Protein AF-A0A2M8KRR3-F1 (afdb_monomer)

Mean predicted aligned error: 9.46 Å

Foldseek 3Di:
DPAPQQQFWKWWAQPVVRDIAIGHPPDDHDPRIDIDGFDADPDDPDGGDGDPDGRVCCVVPVVQWDWDQDPVGIDIDGHDPPPPDDDDDPDDPPADQVQQLVVCVVVVNNVVAPGGGHLVVLLVVCVNPDDQAHQEEDDDPPCRVPSNVVSNVVSCVVVVGNYHD

Radius of gyration: 25.73 Å; Cα contacts (8 Å, |Δi|>4): 222; chains: 1; bounding box: 59×28×59 Å

Solvent-accessible surface area (backbone atoms only — not comparable to full-atom values): 10248 Å² total; per-residue (Å²): 112,84,56,64,64,81,25,52,43,25,38,34,40,19,89,88,78,71,47,75,50,70,45,58,68,91,56,85,83,55,90,79,45,46,81,37,67,56,55,70,48,94,78,70,85,36,63,52,45,63,51,94,59,42,62,67,49,48,72,76,49,48,88,45,47,44,81,45,82,48,101,90,46,64,46,81,45,74,64,76,84,72,78,87,68,76,78,86,65,97,74,77,81,89,68,56,65,67,47,10,49,53,58,28,47,79,69,75,43,46,87,80,46,95,78,40,61,30,42,68,56,50,37,53,53,46,63,74,78,46,66,47,81,65,59,48,77,52,87,69,96,79,45,83,79,38,36,61,56,54,21,49,55,51,45,24,70,74,69,73,24,52,62,42,104

InterPro domains:
  IPR002941 DNA methylase N-4/N-6 [PF01555] (47-157)
  IPR029063 S-adenosyl-L-methionine-dependent methyltransferase superfamily [G3DSA:3.40.50.150] (27-165)
  IPR029063 S-adenosyl-L-methionine-dependent methyltransferase superfamily [SSF53335] (81-157)

Organism: NCBI:txid1974853

Secondary s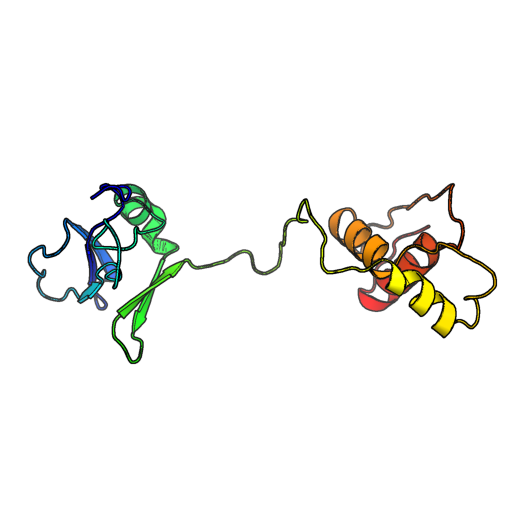tructure (DSSP, 8-state):
--S-GGG--EEEEETTTTEEEEESTTPPPPTT-EEEPPPBPSSSS-SBPPPSS-HHHHHHHGGGEEEEEETTEEEEEE----SS-PPPPS---S--THHHHHHHHTTT-TTT-SSPPPHHHHHHHHHHHS-TTS--B---TT-TTTHHHHHHHHHHHHH----B-

Nearest PDB structures (foldseek):
  6k0w-assembly2_C  TM=9.641E-01  e=4.368E-05  Helicobacter pylori 26695
  6k0w-assembly1_B  TM=6.782E-01  e=4.655E-05  Helicobacter pylori 26695
  6k0w-assembly1_D  TM=6.012E-01  e=5.637E-05  Helicobacter pylori 26695
  6k0w-assembly2_A  TM=4.652E-01  e=2.998E-06  Helicobacter pylori 26695
  8pv3-assembly1_Cg  TM=4.149E-01  e=7.507E+00  Thermochaetoides thermophila DSM 1495

Structure (mmCIF, N/CA/C/O backbone):
data_AF-A0A2M8KRR3-F1
#
_entry.id   AF-A0A2M8KRR3-F1
#
loop_
_atom_site.group_PDB
_atom_site.id
_atom_site.type_symbol
_atom_site.label_atom_id
_atom_site.label_alt_id
_atom_site.label_comp_id
_atom_site.label_asym_id
_atom_site.label_entity_id
_atom_site.label_seq_id
_atom_site.pdbx_PDB_ins_code
_atom_site.Cartn_x
_atom_site.Cartn_y
_atom_site.Cartn_z
_atom_site.occupancy
_atom_site.B_iso_or_equiv
_atom_site.auth_seq_id
_atom_site.auth_comp_id
_atom_site.auth_asym_id
_atom_site.auth_atom_id
_atom_site.pdbx_PDB_model_num
ATOM 1 N N . GLU A 1 1 ? -3.540 11.467 34.022 1.00 50.84 1 GLU A N 1
ATOM 2 C CA . GLU A 1 1 ? -3.487 10.750 32.732 1.00 50.84 1 GLU A CA 1
ATOM 3 C C . GLU A 1 1 ? -3.136 11.743 31.631 1.00 50.84 1 GLU A C 1
ATOM 5 O O . GLU A 1 1 ? -3.853 12.727 31.467 1.00 50.84 1 GLU A O 1
ATOM 10 N N . LYS A 1 2 ? -1.967 11.558 31.005 1.00 57.09 2 LYS A N 1
ATOM 11 C CA . LYS A 1 2 ? -1.399 12.403 29.937 1.00 57.09 2 LYS A CA 1
ATOM 12 C C . LYS A 1 2 ? -1.813 11.914 28.539 1.00 57.09 2 LYS A C 1
ATOM 14 O O . LYS A 1 2 ? -1.679 12.660 27.574 1.00 57.09 2 LYS A O 1
ATOM 19 N N . THR A 1 3 ? -2.319 10.681 28.423 1.00 59.72 3 THR A N 1
ATOM 20 C CA . THR A 1 3 ? -3.029 10.195 27.230 1.00 59.72 3 THR A CA 1
ATOM 21 C C . THR A 1 3 ? -4.228 11.104 26.952 1.00 59.72 3 THR A C 1
ATOM 23 O O . THR A 1 3 ? -4.875 11.560 27.892 1.00 59.72 3 THR A O 1
ATOM 26 N N . ARG A 1 4 ? -4.520 11.381 25.672 1.00 72.44 4 ARG A N 1
ATOM 27 C CA . ARG A 1 4 ? -5.652 12.211 25.217 1.00 72.44 4 ARG A CA 1
ATOM 28 C C . ARG A 1 4 ? -6.953 11.766 25.906 1.00 72.44 4 ARG A C 1
ATOM 30 O O . ARG A 1 4 ? -7.578 10.817 25.446 1.00 72.44 4 ARG A O 1
ATOM 37 N N . LYS A 1 5 ? -7.351 12.438 26.997 1.00 70.81 5 LYS A N 1
ATOM 38 C CA . LYS A 1 5 ? -8.457 12.010 27.883 1.00 70.81 5 LYS A CA 1
ATOM 39 C C . LYS A 1 5 ? -9.760 11.753 27.122 1.00 70.81 5 LYS A C 1
ATOM 41 O O . LYS A 1 5 ? -10.464 10.799 27.412 1.00 70.81 5 LYS A O 1
ATOM 46 N N . ASN A 1 6 ? -10.016 12.541 26.080 1.00 83.38 6 ASN A N 1
ATOM 47 C CA . ASN A 1 6 ? -11.222 12.438 25.254 1.00 83.38 6 ASN A CA 1
ATOM 48 C C . ASN A 1 6 ? -11.269 11.170 24.374 1.00 83.38 6 ASN A C 1
ATOM 50 O O . ASN A 1 6 ? -12.275 10.922 23.717 1.00 83.38 6 ASN A O 1
ATOM 54 N N . LEU A 1 7 ? -10.185 10.387 24.334 1.00 90.69 7 LEU A N 1
ATOM 55 C CA . LEU A 1 7 ? -10.060 9.140 23.575 1.00 90.69 7 LEU A CA 1
ATOM 56 C C . LEU A 1 7 ? -9.952 7.901 24.475 1.00 90.69 7 LEU A C 1
ATOM 58 O O . LEU A 1 7 ? -9.668 6.813 23.983 1.00 90.69 7 LEU A O 1
ATOM 62 N N . VAL A 1 8 ? -10.154 8.050 25.785 1.00 91.69 8 VAL A N 1
ATOM 63 C CA . VAL A 1 8 ? -10.155 6.945 26.749 1.00 91.69 8 VAL A CA 1
ATOM 64 C C . VAL A 1 8 ? -11.566 6.826 27.321 1.00 91.69 8 VAL A C 1
ATOM 66 O O . VAL A 1 8 ? -11.974 7.627 28.157 1.00 91.69 8 VAL A O 1
ATOM 69 N N . PHE A 1 9 ? -12.333 5.865 26.813 1.00 93.38 9 PHE A N 1
ATOM 70 C CA . PHE A 1 9 ? -13.750 5.659 27.133 1.00 93.38 9 PHE A CA 1
ATOM 71 C C . PHE A 1 9 ? -14.147 4.207 26.831 1.00 93.38 9 PHE A C 1
ATOM 73 O O . PHE A 1 9 ? -13.448 3.536 26.078 1.00 93.38 9 PHE A O 1
ATOM 80 N N . ASP A 1 10 ? -15.242 3.705 27.387 1.00 94.25 10 ASP A N 1
ATOM 81 C CA . ASP A 1 10 ? -15.793 2.395 27.032 1.00 94.25 10 ASP A CA 1
ATOM 82 C C . ASP A 1 10 ? -16.701 2.499 25.802 1.00 94.25 10 ASP A C 1
ATOM 84 O O . ASP A 1 10 ? -17.437 3.476 25.627 1.00 94.25 10 ASP A O 1
ATOM 88 N N . ILE A 1 11 ? -16.662 1.472 24.951 1.00 95.00 11 ILE A N 1
ATOM 89 C CA . ILE A 1 11 ? -17.602 1.298 23.841 1.00 95.00 11 ILE A CA 1
ATOM 90 C C . ILE A 1 11 ? -18.595 0.205 24.225 1.00 95.00 11 ILE A C 1
ATOM 92 O O . ILE A 1 11 ? -18.204 -0.887 24.637 1.00 95.00 11 ILE A O 1
ATOM 96 N N . PHE A 1 12 ? -19.882 0.487 24.063 1.00 94.75 12 PHE A N 1
ATOM 97 C CA . PHE A 1 12 ? -20.967 -0.451 24.306 1.00 94.75 12 PHE A CA 1
ATOM 98 C C . PHE A 1 12 ? -21.602 -0.845 22.980 1.00 94.75 12 PHE A C 1
ATOM 100 O O . PHE A 1 12 ? -22.066 0.021 22.239 1.00 94.75 12 PHE A O 1
ATOM 107 N N . TYR A 1 13 ? -21.662 -2.143 22.700 1.00 94.75 13 TYR A N 1
ATOM 108 C CA . TYR A 1 13 ? -22.259 -2.683 21.480 1.00 94.75 13 TYR A CA 1
ATOM 109 C C . TYR A 1 13 ? -23.367 -3.677 21.812 1.00 94.75 13 TYR A C 1
ATOM 111 O O . TYR A 1 13 ? -23.169 -4.558 22.643 1.00 94.75 13 TYR A O 1
ATOM 119 N N . ASN A 1 14 ? -24.526 -3.558 21.170 1.00 93.75 14 ASN A N 1
ATOM 120 C CA . ASN A 1 14 ? -25.598 -4.543 21.274 1.00 93.75 14 ASN A CA 1
ATOM 121 C C . ASN A 1 14 ? -25.620 -5.426 20.012 1.00 93.75 14 ASN A C 1
ATOM 123 O O . ASN A 1 14 ? -26.051 -4.949 18.961 1.00 93.75 14 ASN A O 1
ATOM 127 N N . PRO A 1 15 ? -25.230 -6.713 20.090 1.00 90.81 15 PRO A N 1
ATOM 128 C CA . PRO A 1 15 ? -25.186 -7.594 18.920 1.00 90.81 15 PRO A CA 1
ATOM 129 C C . PRO A 1 15 ? -26.545 -7.878 18.278 1.00 90.81 15 PRO A C 1
ATOM 131 O O . PRO A 1 15 ? -26.591 -8.284 17.123 1.00 90.81 15 PRO A O 1
ATOM 134 N N . LYS A 1 16 ? -27.653 -7.694 19.011 1.00 91.38 16 LYS A N 1
ATOM 135 C CA . LYS A 1 16 ? -29.008 -7.946 18.498 1.00 91.38 16 LYS A CA 1
ATOM 136 C C . LYS A 1 16 ? -29.562 -6.751 17.729 1.00 91.38 16 LYS A C 1
ATOM 138 O O . LYS A 1 16 ? -30.221 -6.937 16.715 1.00 91.38 16 LYS A O 1
ATOM 143 N N . THR A 1 17 ? -29.330 -5.537 18.226 1.00 91.94 17 THR A N 1
ATOM 144 C CA . THR A 1 17 ? -29.872 -4.302 17.627 1.00 91.94 17 THR A CA 1
ATOM 145 C C . THR A 1 17 ? -28.860 -3.552 16.764 1.00 91.94 17 THR A C 1
ATOM 147 O O . THR A 1 17 ? -29.234 -2.602 16.082 1.00 91.94 17 THR A O 1
ATOM 150 N N . MET A 1 18 ? -27.584 -3.951 16.802 1.00 88.56 18 MET A N 1
ATOM 151 C CA . MET A 1 18 ? -26.445 -3.244 16.200 1.00 88.56 18 MET A CA 1
ATOM 152 C C . MET A 1 18 ? -26.268 -1.803 16.720 1.00 88.56 18 MET A C 1
ATOM 154 O O . MET A 1 18 ? -25.653 -0.953 16.072 1.00 88.56 18 MET A O 1
ATOM 158 N N . GLU A 1 19 ? -26.820 -1.497 17.897 1.00 92.00 19 GLU A N 1
ATOM 159 C CA . GLU A 1 19 ? -26.681 -0.187 18.528 1.00 92.00 19 GLU A CA 1
ATOM 160 C C . GLU A 1 19 ? -25.293 -0.034 19.165 1.00 92.00 19 GLU A C 1
ATOM 162 O O . GLU A 1 19 ? -24.789 -0.950 19.817 1.00 92.00 19 GLU A O 1
ATOM 167 N N . VAL A 1 20 ? -24.693 1.148 18.995 1.00 93.56 20 VAL A N 1
ATOM 168 C CA . VAL A 1 20 ? -23.380 1.505 19.545 1.00 93.56 20 VAL A CA 1
ATOM 169 C C . VAL A 1 20 ? -23.533 2.733 20.434 1.00 93.56 20 VAL A C 1
ATOM 171 O O . VAL A 1 20 ? -24.108 3.736 20.010 1.00 93.56 20 VAL A O 1
ATOM 174 N N . LYS A 1 21 ? -22.991 2.663 21.650 1.00 93.62 21 LYS A N 1
ATOM 175 C CA . LYS A 1 21 ? -22.893 3.781 22.597 1.00 93.62 21 LYS A CA 1
ATOM 176 C C . LYS A 1 21 ? -21.460 3.913 23.101 1.00 93.62 21 LYS A C 1
ATOM 178 O O . LYS A 1 21 ? -20.683 2.964 23.040 1.00 93.62 21 LYS A O 1
ATOM 183 N N . THR A 1 22 ? -21.118 5.082 23.620 1.00 93.81 22 THR A N 1
ATOM 184 C CA . THR A 1 22 ? -19.833 5.343 24.274 1.00 93.81 22 THR A CA 1
ATOM 185 C C . THR A 1 22 ? -20.075 6.008 25.620 1.00 93.81 22 THR A C 1
ATOM 187 O O . THR A 1 22 ? -21.054 6.736 25.780 1.00 93.81 22 THR A O 1
ATOM 190 N N . GLY A 1 23 ? -19.194 5.774 26.585 1.00 91.81 23 GLY A N 1
ATOM 191 C CA . GLY A 1 23 ? -19.270 6.417 27.895 1.00 91.81 23 GLY A CA 1
ATOM 192 C C . GLY A 1 23 ? -17.937 6.358 28.632 1.00 91.81 23 GLY A C 1
ATOM 193 O O . GLY A 1 23 ? -17.031 5.664 28.178 1.00 91.81 23 GLY A O 1
ATOM 194 N N . PRO A 1 24 ? -17.771 7.081 29.751 1.00 90.94 24 PRO A N 1
ATOM 195 C CA . PRO A 1 24 ? -16.568 6.996 30.577 1.00 90.94 24 PRO A CA 1
ATOM 196 C C . PRO A 1 24 ? -16.158 5.547 30.879 1.00 90.94 24 PRO A C 1
ATOM 198 O O . PRO A 1 24 ? -17.006 4.657 30.946 1.00 90.94 24 PRO A O 1
ATOM 201 N N . VAL A 1 25 ? -14.861 5.303 31.066 1.00 88.62 25 VAL A N 1
ATOM 202 C CA . VAL A 1 25 ? -14.386 3.969 31.465 1.00 88.62 25 VAL A CA 1
ATOM 203 C C . VAL A 1 25 ? -15.040 3.563 32.787 1.00 88.62 25 VAL A C 1
ATOM 205 O O . VAL A 1 25 ? -15.158 4.391 33.688 1.00 88.62 25 VAL A O 1
ATOM 208 N N . ASP A 1 26 ? -15.453 2.300 32.880 1.00 85.12 26 ASP A N 1
ATOM 209 C CA . ASP A 1 26 ? -16.174 1.713 34.013 1.00 85.12 26 ASP A CA 1
ATOM 210 C C . ASP A 1 26 ? -17.601 2.269 34.216 1.00 85.12 26 ASP A C 1
ATOM 212 O O . ASP A 1 26 ? -18.155 2.187 35.311 1.00 85.12 26 ASP A O 1
ATOM 216 N N . SER A 1 27 ? -18.230 2.788 33.151 1.00 84.50 27 SER A N 1
ATOM 217 C CA . SER A 1 27 ? -19.659 3.151 33.170 1.00 84.50 27 SER A CA 1
ATOM 218 C C . SER A 1 27 ? -20.569 1.929 33.338 1.00 84.50 27 SER A C 1
ATOM 220 O O . SER A 1 27 ? -20.202 0.802 32.988 1.00 84.50 27 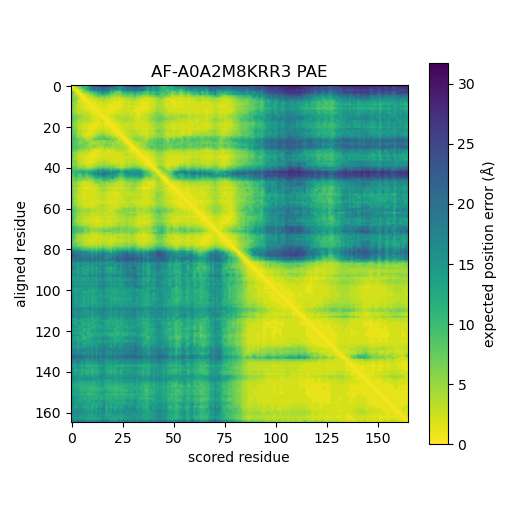SER A O 1
ATOM 222 N N . GLU A 1 28 ? -21.787 2.164 33.837 1.00 85.88 28 GLU A N 1
ATOM 223 C CA . GLU A 1 28 ? -22.798 1.119 34.019 1.00 85.88 28 GLU A CA 1
ATOM 224 C C . GLU A 1 28 ? -23.083 0.352 32.722 1.00 85.88 28 GLU A C 1
ATOM 226 O O . GLU A 1 28 ? -23.275 0.927 31.647 1.00 85.88 28 GLU A O 1
ATOM 231 N N . LEU A 1 29 ? -23.144 -0.976 32.833 1.00 86.25 29 LEU A N 1
ATOM 232 C CA . LEU A 1 29 ? -23.439 -1.836 31.697 1.00 86.25 29 LEU A CA 1
ATOM 233 C C . LEU A 1 29 ? -24.928 -1.755 31.347 1.00 86.25 29 LEU A C 1
ATOM 235 O O . LEU A 1 29 ? -25.791 -2.185 32.112 1.00 86.25 29 LEU A O 1
ATOM 239 N N . HIS A 1 30 ? -25.233 -1.265 30.150 1.00 83.88 30 HIS A N 1
ATOM 240 C CA . HIS A 1 30 ? -26.598 -1.274 29.636 1.00 83.88 30 HIS A CA 1
ATOM 241 C C . HIS A 1 30 ? -27.084 -2.708 29.369 1.00 83.88 30 HIS A C 1
ATOM 243 O O . HIS A 1 30 ? -26.363 -3.542 28.817 1.00 83.88 30 HIS A O 1
ATOM 249 N N . LYS A 1 31 ? -28.344 -2.999 29.707 1.00 88.00 31 LYS A N 1
ATOM 250 C CA . LYS A 1 31 ? -28.947 -4.323 29.497 1.00 88.00 31 LYS A CA 1
ATOM 251 C C . LYS A 1 31 ? -28.871 -4.736 28.020 1.00 88.00 31 LYS A C 1
ATOM 253 O O . LYS A 1 31 ? -29.378 -4.034 27.151 1.00 88.00 31 LYS A O 1
ATOM 258 N N . GLY A 1 32 ? -28.268 -5.894 27.748 1.00 89.19 32 GLY A N 1
ATOM 259 C CA . GLY A 1 32 ? -28.111 -6.435 26.390 1.00 89.19 32 GLY A CA 1
ATOM 260 C C . GLY A 1 32 ? -26.943 -5.850 25.589 1.00 89.19 32 GLY A C 1
ATOM 261 O O . GLY A 1 32 ? -26.750 -6.250 24.443 1.00 89.19 32 GLY A O 1
ATOM 262 N N . PHE A 1 33 ? -26.161 -4.941 26.176 1.00 94.06 33 PHE A N 1
ATOM 263 C CA . PHE A 1 33 ? -24.928 -4.439 25.582 1.00 94.06 33 PHE A CA 1
ATOM 264 C C . PHE A 1 33 ? -23.719 -5.211 26.101 1.00 94.06 33 PHE A C 1
ATOM 266 O O . PHE A 1 33 ? -23.697 -5.719 27.221 1.00 94.06 33 PHE A O 1
ATOM 273 N N . ILE A 1 34 ? -22.688 -5.243 25.272 1.00 93.06 34 ILE A N 1
ATOM 274 C CA . ILE A 1 34 ? -21.363 -5.760 25.567 1.00 93.06 34 ILE A CA 1
ATOM 275 C C . ILE A 1 34 ? -20.435 -4.568 25.740 1.00 93.06 34 ILE A C 1
ATOM 277 O O . ILE A 1 34 ? -20.464 -3.640 24.932 1.00 93.06 34 ILE A O 1
ATOM 281 N N . ARG A 1 35 ? -19.608 -4.597 26.786 1.00 94.00 35 ARG A N 1
ATOM 282 C CA . ARG A 1 35 ? -18.597 -3.572 27.053 1.00 94.00 35 ARG A CA 1
ATOM 283 C C . ARG A 1 35 ? -17.266 -3.952 26.415 1.00 94.00 35 ARG A C 1
ATOM 285 O O . ARG A 1 35 ? -16.733 -5.028 26.676 1.00 94.00 35 ARG A O 1
ATOM 292 N N . ILE A 1 36 ? -16.715 -3.028 25.640 1.00 94.00 36 ILE A N 1
ATOM 293 C CA . ILE A 1 36 ? -15.396 -3.110 25.020 1.00 94.00 36 ILE A CA 1
ATOM 294 C C . ILE A 1 36 ? -14.556 -1.969 25.592 1.00 94.00 36 ILE A C 1
ATOM 296 O O . ILE A 1 36 ? -14.721 -0.805 25.221 1.00 94.00 36 ILE A O 1
ATOM 300 N N . SER A 1 37 ? -13.670 -2.315 26.522 1.00 91.94 37 SER A N 1
ATOM 301 C CA . SER A 1 37 ? -12.824 -1.352 27.228 1.00 91.94 37 SER A CA 1
ATOM 302 C C . SER A 1 37 ? -11.475 -1.150 26.535 1.00 91.94 37 SER A C 1
ATOM 304 O O . SER A 1 37 ? -10.953 -2.078 25.904 1.00 91.94 37 SER A O 1
ATOM 306 N N . PRO A 1 38 ? -10.867 0.043 26.659 1.00 91.19 38 PRO 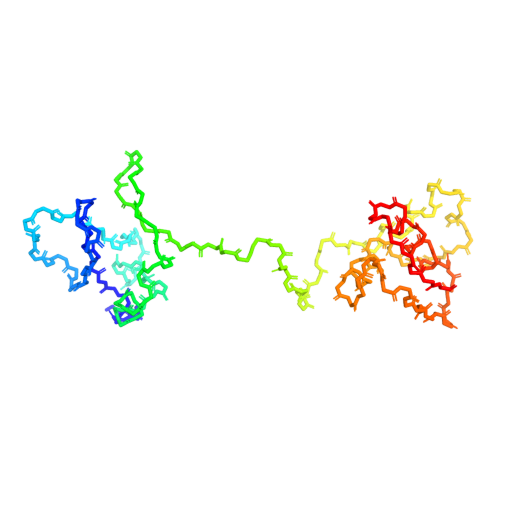A N 1
ATOM 307 C CA . PRO A 1 38 ? -9.535 0.288 26.133 1.00 91.19 38 PRO A CA 1
ATOM 308 C C . PRO A 1 38 ? -8.519 -0.612 26.843 1.00 91.19 38 PRO A C 1
ATOM 310 O O . PRO A 1 38 ? -8.632 -0.909 28.036 1.00 91.19 38 PRO A O 1
ATOM 313 N N . LYS A 1 39 ? -7.491 -1.050 26.112 1.00 89.25 39 LYS A N 1
ATOM 314 C CA . LYS A 1 39 ? -6.445 -1.904 26.687 1.00 89.25 39 LYS A CA 1
ATOM 315 C C . LYS A 1 39 ? -5.733 -1.173 27.830 1.00 89.25 39 LYS A C 1
ATOM 317 O O . LYS A 1 39 ? -5.390 0.004 27.702 1.00 89.25 39 LYS A O 1
ATOM 322 N N . LYS A 1 40 ? -5.484 -1.885 28.930 1.00 87.50 40 LYS A N 1
ATOM 323 C CA . LYS A 1 40 ? -4.679 -1.384 30.053 1.00 87.50 40 LYS A CA 1
ATOM 324 C C . LYS A 1 40 ? -3.199 -1.397 29.681 1.00 87.50 40 LYS A C 1
ATOM 326 O O . LYS A 1 40 ? -2.732 -2.330 29.029 1.00 87.50 40 LYS A O 1
ATOM 331 N N . ILE A 1 41 ? -2.474 -0.364 30.093 1.00 85.31 41 ILE A N 1
ATOM 332 C CA . ILE A 1 41 ? -1.019 -0.291 29.945 1.00 85.31 41 ILE A CA 1
ATOM 333 C C . ILE A 1 41 ? -0.390 -0.944 31.180 1.00 85.31 41 ILE A C 1
ATOM 335 O O . ILE A 1 41 ? -0.775 -0.636 32.306 1.00 85.31 41 ILE A O 1
ATOM 339 N N . SER A 1 42 ? 0.559 -1.858 30.972 1.00 77.75 42 SER A N 1
ATOM 340 C CA . SER A 1 42 ? 1.221 -2.605 32.050 1.00 77.75 42 SER A CA 1
ATOM 341 C C . SER A 1 42 ? 2.268 -1.784 32.810 1.00 77.75 42 SER A C 1
ATOM 343 O O . SER A 1 42 ? 2.465 -2.016 33.999 1.00 77.75 42 SER A O 1
ATOM 345 N N . SER A 1 43 ? 2.921 -0.809 32.167 1.00 66.44 43 SER A N 1
ATOM 346 C CA . SER A 1 43 ? 3.867 0.103 32.819 1.00 66.44 43 SER A CA 1
ATOM 347 C C . SER A 1 43 ? 3.886 1.488 32.157 1.00 66.44 43 SER A C 1
ATOM 349 O O . SER A 1 43 ? 3.962 1.621 30.936 1.00 66.44 43 SER A O 1
ATOM 351 N N . GLY A 1 44 ? 3.786 2.547 32.968 1.00 69.00 44 GLY A N 1
ATOM 352 C CA . GLY A 1 44 ? 3.838 3.939 32.511 1.00 69.00 44 GLY A CA 1
ATOM 353 C C . GLY A 1 44 ? 2.911 4.882 33.284 1.00 69.00 44 GLY A C 1
ATOM 354 O O . GLY A 1 44 ? 2.122 4.467 34.125 1.00 69.00 44 GLY A O 1
ATOM 355 N N . ALA A 1 45 ? 2.989 6.182 32.980 1.00 68.25 45 ALA A N 1
ATOM 356 C CA . ALA A 1 45 ? 2.192 7.228 33.638 1.00 68.25 45 ALA A CA 1
ATOM 357 C C . ALA A 1 45 ? 0.697 7.248 33.233 1.00 68.25 45 ALA A C 1
ATOM 359 O O . ALA A 1 45 ? -0.093 8.014 33.792 1.00 68.25 45 ALA A O 1
ATOM 360 N N . ASN A 1 46 ? 0.308 6.448 32.237 1.00 77.25 46 ASN A N 1
ATOM 361 C CA . ASN A 1 46 ? -1.051 6.369 31.703 1.00 77.25 46 ASN A CA 1
ATOM 362 C C . ASN A 1 46 ? -1.653 4.996 31.991 1.00 77.25 46 ASN A C 1
ATOM 364 O O . ASN A 1 46 ? -0.944 3.998 31.908 1.00 77.25 46 ASN A O 1
ATOM 368 N N . LYS A 1 47 ? -2.954 4.946 32.296 1.00 81.94 47 LYS A N 1
ATOM 369 C CA . LYS A 1 47 ? -3.625 3.698 32.683 1.00 81.94 47 LYS A CA 1
ATOM 370 C C . LYS A 1 47 ? -4.114 2.919 31.462 1.00 81.94 47 LYS A C 1
ATOM 372 O O . LYS A 1 47 ? -4.079 1.690 31.471 1.00 81.94 47 LYS A O 1
ATOM 377 N N . TYR A 1 48 ? -4.519 3.628 30.407 1.00 86.50 48 TYR A N 1
ATOM 378 C CA . TYR A 1 48 ? -5.128 3.038 29.216 1.00 86.50 48 TYR A CA 1
ATOM 379 C C . TYR A 1 48 ? -4.491 3.521 27.906 1.00 86.50 48 TYR A C 1
ATOM 381 O O . TYR A 1 48 ? -4.006 4.655 27.798 1.00 86.50 48 TYR A O 1
ATOM 389 N N . TYR A 1 49 ? -4.542 2.662 26.884 1.00 88.19 49 TYR A N 1
ATOM 390 C CA . TYR A 1 49 ? -4.349 3.066 25.491 1.00 88.19 49 TYR A CA 1
ATOM 391 C C . TYR A 1 49 ? -5.544 3.909 25.018 1.00 88.19 49 TYR A C 1
ATOM 393 O O . TYR A 1 49 ? -6.685 3.644 25.389 1.00 88.19 49 TYR A O 1
ATOM 401 N N . ALA A 1 50 ? -5.290 4.916 24.181 1.00 89.88 50 ALA A N 1
ATOM 402 C CA . ALA A 1 50 ? -6.348 5.717 23.565 1.00 89.88 50 ALA A CA 1
ATOM 403 C C . ALA A 1 50 ? -6.950 5.015 22.344 1.00 89.88 50 ALA A C 1
ATOM 405 O O . ALA A 1 50 ? -6.227 4.435 21.530 1.00 89.88 50 ALA A O 1
ATOM 406 N N . TRP A 1 51 ? -8.259 5.166 22.163 1.00 92.81 51 TRP A N 1
ATOM 407 C CA . TRP A 1 51 ? -8.917 4.879 20.897 1.00 92.81 51 TRP A CA 1
ATOM 408 C C . TRP A 1 51 ? -8.414 5.807 19.794 1.00 92.81 51 TRP A C 1
ATOM 410 O O . TRP A 1 51 ? -8.039 6.957 20.025 1.00 92.81 51 TRP A O 1
ATOM 420 N N . ARG A 1 52 ? -8.447 5.317 18.554 1.00 91.06 52 ARG A N 1
ATOM 421 C CA . ARG A 1 52 ? -8.138 6.140 17.379 1.00 91.06 52 ARG A CA 1
ATOM 422 C C . ARG A 1 52 ? -9.286 7.093 17.023 1.00 91.06 52 ARG A C 1
ATOM 424 O O . ARG A 1 52 ? -9.037 8.126 16.409 1.00 91.06 52 ARG A O 1
ATOM 431 N N . TRP A 1 53 ? -10.524 6.728 17.357 1.00 93.19 53 TRP A N 1
ATOM 432 C CA . TRP A 1 53 ? -11.741 7.480 17.037 1.00 93.19 53 TRP A CA 1
ATOM 433 C C . TRP A 1 53 ? -12.310 8.139 18.295 1.00 93.19 53 TRP A C 1
ATOM 435 O O . TRP A 1 53 ? -12.296 7.540 19.368 1.00 93.19 53 TRP A O 1
ATOM 445 N N . SER A 1 54 ? -12.800 9.373 18.161 1.00 93.12 54 SER A N 1
ATOM 446 C CA . SER A 1 54 ? -13.545 10.058 19.220 1.00 93.12 54 SER A CA 1
ATOM 447 C C . SER A 1 54 ? -14.961 9.495 19.351 1.00 93.12 54 SER A C 1
ATOM 449 O O . SER A 1 54 ? -15.464 8.834 18.441 1.00 93.12 54 SER A O 1
ATOM 451 N N . GLN A 1 55 ? -15.621 9.803 20.467 1.00 92.62 55 GLN A N 1
ATOM 452 C CA . GLN A 1 55 ? -17.020 9.432 20.708 1.00 92.62 55 GLN A CA 1
ATOM 453 C C . GLN A 1 55 ? -17.953 9.956 19.603 1.00 92.62 55 GLN A C 1
ATOM 455 O O . GLN A 1 55 ? -18.766 9.200 19.073 1.00 92.62 55 GLN A O 1
ATOM 460 N N . ASP A 1 56 ? -17.761 11.208 19.173 1.00 93.25 56 ASP A N 1
ATOM 461 C CA . ASP A 1 56 ? -18.533 11.808 18.077 1.00 93.25 56 ASP A CA 1
ATOM 462 C C . ASP A 1 56 ? -18.314 11.083 16.749 1.00 93.25 56 ASP A C 1
ATOM 464 O O . ASP A 1 56 ? -19.266 10.819 16.015 1.00 93.25 56 ASP A O 1
ATOM 468 N N . LYS A 1 57 ? -17.065 10.698 16.451 1.00 93.25 57 LYS A N 1
ATOM 469 C CA . LYS A 1 57 ? -16.756 9.966 15.223 1.00 93.25 57 LYS A CA 1
ATOM 470 C C . LYS A 1 57 ? -17.413 8.587 15.219 1.00 93.25 57 LYS A C 1
ATOM 472 O O . LYS A 1 57 ? -18.006 8.204 14.221 1.00 93.25 57 LYS A O 1
ATOM 477 N N . ILE A 1 58 ? -17.371 7.865 16.339 1.00 93.94 58 ILE A N 1
ATOM 478 C CA . ILE A 1 58 ? -18.058 6.570 16.475 1.00 93.94 58 ILE A CA 1
ATOM 479 C C . ILE A 1 58 ? -19.566 6.738 16.276 1.00 93.94 58 ILE A C 1
ATOM 481 O O . ILE A 1 58 ? -20.174 5.951 15.558 1.00 93.94 58 ILE A O 1
ATOM 485 N N . LYS A 1 59 ? -20.170 7.775 16.866 1.00 91.81 59 LYS A N 1
ATOM 486 C CA . LYS A 1 59 ? -21.602 8.058 16.716 1.00 91.81 59 LYS A CA 1
ATOM 487 C C . LYS A 1 59 ? -21.995 8.307 15.253 1.00 91.81 59 LYS A C 1
ATOM 489 O O . LYS A 1 59 ? -23.023 7.790 14.816 1.00 91.81 59 LYS A O 1
ATOM 494 N N . ASN A 1 60 ? -21.181 9.061 14.515 1.00 92.19 60 ASN A N 1
ATOM 495 C CA . ASN A 1 60 ? -21.476 9.474 13.139 1.00 92.19 60 ASN A CA 1
ATOM 496 C C . ASN A 1 60 ? -21.084 8.422 12.084 1.00 92.19 60 ASN A C 1
ATOM 498 O O . ASN A 1 60 ? -21.790 8.259 11.095 1.00 92.19 60 ASN A O 1
ATOM 502 N N . GLU A 1 61 ? -19.995 7.681 12.300 1.00 92.06 61 GLU A N 1
ATOM 503 C CA . GLU A 1 61 ? -19.382 6.773 11.315 1.00 92.06 61 GLU A CA 1
ATOM 504 C C . GLU A 1 61 ? -19.407 5.296 11.767 1.00 92.06 61 GLU A C 1
ATOM 506 O O . GLU A 1 61 ? -18.599 4.479 11.329 1.00 92.06 61 GLU A O 1
ATOM 511 N N . LYS A 1 62 ? -20.354 4.899 12.634 1.00 88.00 62 LYS A N 1
ATOM 512 C CA . LYS A 1 62 ? -20.460 3.514 13.156 1.00 88.00 62 LYS A CA 1
ATOM 513 C C . LYS A 1 62 ? -20.529 2.426 12.080 1.00 88.00 62 LYS A C 1
ATOM 515 O O . LYS A 1 62 ? -20.178 1.284 12.352 1.00 88.00 62 LYS A O 1
ATOM 520 N N . ILE A 1 63 ? -20.987 2.761 10.873 1.00 88.56 63 ILE A N 1
ATOM 521 C CA . ILE A 1 63 ? -21.102 1.817 9.754 1.00 88.56 63 ILE A CA 1
ATOM 522 C C . ILE A 1 63 ? -19.740 1.269 9.300 1.00 88.56 63 ILE A C 1
ATOM 524 O O . ILE A 1 63 ? -19.665 0.141 8.803 1.00 88.56 63 ILE A O 1
ATOM 528 N N . ASP A 1 64 ? -18.674 2.039 9.523 1.00 90.50 64 ASP A N 1
ATOM 529 C CA . ASP A 1 64 ? -17.289 1.683 9.210 1.00 90.50 64 ASP A CA 1
ATOM 530 C C . ASP A 1 64 ? -16.581 0.974 10.365 1.00 90.50 64 ASP A C 1
ATOM 532 O O . ASP A 1 64 ? -15.396 0.655 10.267 1.00 90.50 64 ASP A O 1
ATOM 536 N N . LEU A 1 65 ? -17.301 0.684 11.447 1.00 92.88 65 LEU A N 1
ATOM 537 C CA . LEU A 1 65 ? -16.833 -0.182 12.514 1.00 92.88 65 LEU A CA 1
ATOM 538 C C . LEU A 1 65 ? -17.409 -1.584 12.346 1.00 92.88 65 LEU A C 1
ATOM 540 O O . LEU A 1 65 ? -18.521 -1.778 11.849 1.00 92.88 65 LEU A O 1
ATOM 544 N N . ASP A 1 66 ? -16.622 -2.562 12.766 1.00 92.56 66 ASP A N 1
ATOM 545 C CA . ASP A 1 66 ? -17.039 -3.946 12.895 1.00 92.56 66 ASP A CA 1
ATOM 546 C C . ASP A 1 66 ? -16.722 -4.447 14.302 1.00 92.56 66 ASP A C 1
ATOM 548 O O . ASP A 1 66 ? -15.653 -4.159 14.847 1.00 92.56 66 ASP A O 1
ATOM 552 N N . PHE A 1 67 ? -17.663 -5.165 14.903 1.00 93.81 67 PHE A N 1
ATOM 553 C CA . PHE A 1 67 ? -17.580 -5.630 16.284 1.00 93.81 67 PHE A CA 1
ATOM 554 C C . PHE A 1 67 ? -17.507 -7.148 16.273 1.00 93.81 67 PHE A C 1
ATOM 556 O O . PHE A 1 67 ? -18.492 -7.820 15.982 1.00 93.81 67 PHE A O 1
ATOM 563 N N . ILE A 1 68 ? -16.325 -7.677 16.578 1.00 92.25 68 ILE A N 1
ATOM 564 C CA . ILE A 1 68 ? -16.011 -9.092 16.392 1.00 92.25 68 ILE A CA 1
ATOM 565 C C . ILE A 1 68 ? -15.717 -9.728 17.746 1.00 92.25 68 ILE A C 1
ATOM 567 O O . ILE A 1 68 ? -14.891 -9.234 18.521 1.00 92.25 68 ILE A O 1
ATOM 571 N N . GLU A 1 69 ? -16.371 -10.854 18.015 1.00 93.12 69 GLU A N 1
ATOM 572 C CA . GLU A 1 69 ? -16.045 -11.714 19.144 1.00 93.12 69 GLU A CA 1
ATOM 573 C C . GLU A 1 69 ? -14.766 -12.503 18.848 1.00 93.12 69 GLU A C 1
ATOM 575 O O . GLU A 1 69 ? -14.667 -13.245 17.873 1.00 93.12 69 GLU A O 1
ATOM 580 N N . THR A 1 70 ? -13.757 -12.326 19.695 1.00 90.38 70 THR A N 1
ATOM 581 C CA . THR A 1 70 ? -12.498 -13.072 19.630 1.00 90.38 70 THR A CA 1
ATOM 582 C C . THR A 1 70 ? -12.412 -14.050 20.799 1.00 90.38 70 THR A C 1
ATOM 584 O O . THR A 1 70 ? -13.162 -13.945 21.768 1.00 90.38 70 THR A O 1
ATOM 587 N N . LYS A 1 71 ? -11.420 -14.951 20.777 1.00 89.12 71 LYS A N 1
ATOM 588 C CA . LYS A 1 71 ? -11.145 -15.874 21.897 1.00 89.12 71 LYS A CA 1
ATOM 589 C C . LYS A 1 71 ? -10.932 -15.161 23.241 1.00 89.12 71 LYS A C 1
ATOM 591 O O . LYS A 1 71 ? -11.125 -15.768 24.286 1.00 89.12 71 LYS A O 1
ATOM 596 N N . THR A 1 72 ? -10.514 -13.894 23.215 1.00 85.81 72 THR A N 1
ATOM 597 C CA . THR A 1 72 ? -10.222 -13.074 24.402 1.00 85.81 72 THR A CA 1
ATOM 598 C C . THR A 1 72 ? -11.319 -12.053 24.723 1.00 85.81 72 THR A C 1
ATOM 600 O O . THR A 1 72 ? -11.117 -11.198 25.581 1.00 85.81 72 THR A O 1
ATOM 603 N N . GLY A 1 73 ? -12.458 -12.107 24.025 1.00 88.12 73 GLY A N 1
ATOM 604 C CA . GLY A 1 73 ? -13.574 -11.171 24.168 1.00 88.12 73 GLY A CA 1
ATOM 605 C C . GLY A 1 73 ? -13.815 -10.316 22.923 1.00 88.12 73 GLY A C 1
ATOM 606 O O . GLY A 1 73 ? -13.227 -10.529 21.862 1.00 88.12 73 GLY A O 1
ATOM 607 N N . TRP A 1 74 ? -14.701 -9.334 23.044 1.00 92.31 74 TRP A N 1
ATOM 608 C CA . TRP A 1 74 ? -15.130 -8.499 21.924 1.00 92.31 74 TRP A CA 1
ATOM 609 C C . TRP A 1 74 ? -14.112 -7.407 21.596 1.00 9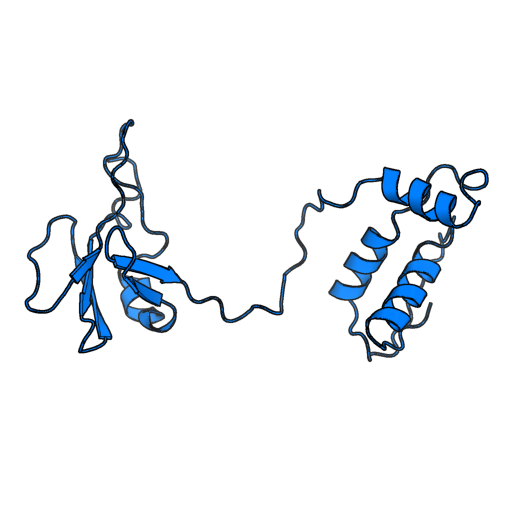2.31 74 TRP A C 1
ATOM 611 O O . TRP A 1 74 ? -13.569 -6.756 22.486 1.00 92.31 74 TRP A O 1
ATOM 621 N N . THR A 1 75 ? -13.849 -7.208 20.307 1.00 91.44 75 THR A N 1
ATOM 622 C CA . THR A 1 75 ? -12.932 -6.183 19.794 1.00 91.44 75 THR A CA 1
ATOM 623 C C . THR A 1 75 ? -13.594 -5.402 18.664 1.00 91.44 75 THR A C 1
ATOM 625 O O . THR A 1 75 ? -14.396 -5.944 17.908 1.00 91.44 75 THR A O 1
ATOM 628 N N . VAL A 1 76 ? -13.243 -4.121 18.551 1.00 92.88 76 VAL A N 1
ATOM 629 C CA . VAL A 1 76 ? -13.684 -3.244 17.464 1.00 92.88 76 VAL A CA 1
ATOM 630 C C . VAL A 1 76 ? -12.600 -3.126 16.390 1.00 92.88 76 VAL A C 1
ATOM 632 O O . VAL A 1 76 ? -11.433 -2.867 16.695 1.00 92.88 76 VAL A O 1
ATOM 635 N N . PHE A 1 77 ? -12.991 -3.291 15.131 1.00 91.31 77 PHE A N 1
ATOM 636 C CA . PHE A 1 77 ? -12.157 -3.106 13.947 1.00 91.31 77 PHE A CA 1
ATOM 637 C C . PHE A 1 77 ? -12.726 -1.995 13.063 1.00 91.31 77 PHE A C 1
ATOM 639 O O . PHE A 1 77 ? -13.924 -1.736 13.070 1.00 91.31 77 PHE A O 1
ATOM 646 N N . THR A 1 78 ? -11.870 -1.337 12.283 1.00 91.00 78 THR A N 1
ATOM 647 C CA . THR A 1 78 ? -12.302 -0.398 11.237 1.00 91.00 78 THR A CA 1
ATOM 648 C C . THR A 1 78 ? -12.361 -1.125 9.899 1.00 91.00 78 THR A C 1
ATOM 650 O O . THR A 1 78 ? -11.344 -1.674 9.463 1.00 91.00 78 THR A O 1
ATOM 653 N N . LYS A 1 79 ? -13.511 -1.099 9.228 1.00 88.19 79 LYS A N 1
ATOM 654 C CA . LYS A 1 79 ? -13.680 -1.647 7.881 1.00 88.19 79 LYS A CA 1
ATOM 655 C C . LYS A 1 79 ? -12.819 -0.853 6.902 1.00 88.19 79 LYS A C 1
ATOM 657 O O . LYS A 1 79 ? -12.855 0.375 6.883 1.00 88.19 79 LYS A O 1
ATOM 662 N N . ARG A 1 80 ? -12.043 -1.552 6.074 1.00 79.56 80 ARG A N 1
ATOM 663 C CA . ARG A 1 80 ? -11.309 -0.955 4.952 1.00 79.56 80 ARG A CA 1
ATOM 664 C C . ARG A 1 80 ? -12.000 -1.382 3.664 1.00 79.56 80 ARG A C 1
ATOM 666 O O . ARG A 1 80 ? -12.000 -2.566 3.355 1.00 79.56 80 ARG A O 1
ATOM 673 N N . ARG A 1 81 ? -12.630 -0.428 2.972 1.00 70.06 81 ARG A N 1
ATOM 674 C CA . ARG A 1 81 ? -13.347 -0.664 1.704 1.00 70.06 81 ARG A CA 1
ATOM 675 C C . ARG A 1 81 ? -12.458 -0.428 0.481 1.00 70.06 81 ARG A C 1
ATOM 677 O O . ARG A 1 81 ? -12.632 -1.101 -0.523 1.00 70.06 81 ARG A O 1
ATOM 684 N N . ASP A 1 82 ? -11.458 0.443 0.608 1.00 64.62 82 ASP A N 1
ATOM 685 C CA . ASP A 1 82 ? -10.420 0.638 -0.407 1.00 64.62 82 ASP A CA 1
ATOM 686 C C . ASP A 1 82 ? -9.320 -0.413 -0.231 1.00 64.62 82 ASP A C 1
ATOM 688 O O . ASP A 1 82 ? -8.318 -0.183 0.454 1.00 64.62 82 ASP A O 1
ATOM 692 N N . TYR A 1 83 ? -9.544 -1.602 -0.791 1.00 56.88 83 TYR A N 1
ATOM 693 C CA . TYR A 1 83 ? -8.511 -2.639 -0.868 1.00 56.88 83 TYR A CA 1
ATOM 694 C C . TYR A 1 83 ? -7.589 -2.422 -2.078 1.00 56.88 83 TYR A C 1
ATOM 696 O O . TYR A 1 83 ? -6.384 -2.650 -1.984 1.00 56.88 83 TYR A O 1
ATOM 704 N N . ASP A 1 84 ? -8.140 -1.885 -3.171 1.00 57.25 84 ASP A N 1
ATOM 705 C CA . ASP A 1 84 ? -7.468 -1.867 -4.476 1.00 57.25 84 ASP A CA 1
ATOM 706 C C . ASP A 1 84 ? -6.684 -0.578 -4.765 1.00 57.25 84 ASP A C 1
ATOM 708 O O . ASP A 1 84 ? -5.881 -0.532 -5.693 1.00 57.25 84 ASP A O 1
ATOM 712 N N . ASN A 1 85 ? -6.847 0.460 -3.939 1.00 64.38 85 ASN A N 1
ATOM 713 C CA . ASN A 1 85 ? -6.182 1.748 -4.126 1.00 64.38 85 ASN A CA 1
ATOM 714 C C . ASN A 1 85 ? -5.167 1.992 -3.008 1.00 64.38 85 ASN A C 1
ATOM 716 O O . ASN A 1 85 ? -5.507 2.412 -1.901 1.00 64.38 85 ASN A O 1
ATOM 720 N N . THR A 1 86 ? -3.892 1.731 -3.296 1.00 64.38 86 THR A N 1
ATOM 721 C CA . THR A 1 86 ? -2.788 2.107 -2.407 1.00 64.38 86 THR A CA 1
ATOM 722 C C . THR A 1 86 ? -2.142 3.387 -2.916 1.00 64.38 86 THR A C 1
ATOM 724 O O . THR A 1 86 ? -1.642 3.433 -4.035 1.00 64.38 86 THR A O 1
ATOM 727 N N . ILE A 1 87 ? -2.122 4.423 -2.076 1.00 76.19 87 ILE A N 1
ATOM 728 C CA . ILE A 1 87 ? -1.379 5.657 -2.355 1.00 76.19 87 ILE A CA 1
ATOM 729 C C . ILE A 1 87 ? 0.121 5.338 -2.309 1.00 76.19 87 ILE A C 1
ATOM 731 O O . ILE A 1 87 ? 0.583 4.637 -1.400 1.00 76.19 87 ILE A O 1
ATOM 735 N N . LEU A 1 88 ? 0.882 5.854 -3.276 1.00 84.19 88 LEU A N 1
ATOM 736 C CA . LEU A 1 88 ? 2.339 5.757 -3.260 1.00 84.19 88 LEU A CA 1
ATOM 737 C C . LEU A 1 88 ? 2.889 6.449 -2.007 1.00 84.19 88 LEU A C 1
ATOM 739 O O . LEU A 1 88 ? 2.530 7.582 -1.701 1.00 84.19 88 LEU A O 1
ATOM 743 N N . LYS A 1 89 ? 3.755 5.756 -1.267 1.00 85.19 89 LYS A N 1
ATOM 744 C CA . LYS A 1 89 ? 4.411 6.322 -0.084 1.00 85.19 89 LYS A CA 1
ATOM 745 C C . LYS A 1 89 ? 5.537 7.264 -0.504 1.00 85.19 89 LYS A C 1
ATOM 747 O O . LYS A 1 89 ? 6.289 6.927 -1.413 1.00 85.19 89 LYS A O 1
ATOM 752 N N . ASP A 1 90 ? 5.732 8.338 0.258 1.00 88.81 90 ASP A N 1
ATOM 753 C CA . ASP A 1 90 ? 6.842 9.284 0.058 1.00 88.81 90 ASP A CA 1
ATOM 754 C C . ASP A 1 90 ? 8.224 8.624 0.198 1.00 88.81 90 ASP A C 1
ATOM 756 O O . ASP A 1 90 ? 9.200 9.058 -0.406 1.00 88.81 90 ASP A O 1
ATOM 760 N N . ILE A 1 91 ? 8.313 7.556 1.001 1.00 90.81 91 ILE A N 1
ATOM 761 C CA . ILE A 1 91 ? 9.547 6.801 1.229 1.00 90.81 91 ILE A CA 1
ATOM 762 C C . ILE A 1 91 ? 9.366 5.367 0.724 1.00 90.81 91 ILE A C 1
ATOM 764 O O . ILE A 1 91 ? 8.571 4.591 1.266 1.00 90.81 91 ILE A O 1
ATOM 768 N N . ILE A 1 92 ? 10.158 5.007 -0.286 1.00 90.25 92 ILE A N 1
ATOM 769 C CA . ILE A 1 92 ? 10.217 3.667 -0.877 1.00 90.25 92 ILE A CA 1
ATOM 770 C C . ILE A 1 92 ? 11.453 2.955 -0.317 1.00 90.25 92 ILE A C 1
ATOM 772 O O . ILE A 1 92 ? 12.574 3.201 -0.750 1.00 90.25 92 ILE A O 1
ATOM 776 N N . THR A 1 93 ? 11.262 2.075 0.668 1.00 92.06 93 THR A N 1
ATOM 777 C CA . THR A 1 93 ? 12.365 1.343 1.328 1.00 92.06 93 THR A CA 1
ATOM 778 C C . THR A 1 93 ? 12.514 -0.102 0.856 1.00 92.06 93 THR A C 1
ATOM 780 O O . THR A 1 93 ? 13.509 -0.755 1.152 1.00 92.06 93 THR A O 1
ATOM 783 N N . ASN A 1 94 ? 11.528 -0.624 0.128 1.00 91.06 94 ASN A N 1
ATOM 784 C CA . ASN A 1 94 ? 11.446 -2.029 -0.277 1.00 91.06 94 ASN A CA 1
ATOM 785 C C . ASN A 1 94 ? 12.108 -2.331 -1.636 1.00 91.06 94 ASN A C 1
ATOM 787 O O . ASN A 1 94 ? 12.071 -3.474 -2.095 1.00 91.06 94 ASN A O 1
ATOM 791 N N . ILE A 1 95 ? 12.701 -1.331 -2.292 1.00 93.75 95 ILE A N 1
ATOM 792 C CA . ILE A 1 95 ? 13.397 -1.483 -3.573 1.00 93.75 95 ILE A CA 1
ATOM 793 C C . ILE A 1 95 ? 14.841 -1.017 -3.394 1.00 93.75 95 ILE A C 1
ATOM 795 O O . ILE A 1 95 ? 15.130 0.174 -3.369 1.00 93.75 95 ILE A O 1
ATOM 799 N N . ALA A 1 96 ? 15.748 -1.980 -3.242 1.00 94.19 96 ALA A N 1
ATOM 800 C CA . ALA A 1 96 ? 17.175 -1.717 -3.099 1.00 94.19 96 ALA A CA 1
ATOM 801 C C . ALA A 1 96 ? 17.840 -1.457 -4.459 1.00 94.19 96 ALA A C 1
ATOM 803 O O . ALA A 1 96 ? 17.463 -2.054 -5.468 1.00 94.19 96 ALA A O 1
ATOM 804 N N . THR A 1 97 ? 18.885 -0.631 -4.475 1.00 91.38 97 THR A N 1
ATOM 805 C CA . THR A 1 97 ? 19.650 -0.279 -5.686 1.00 91.38 97 THR A CA 1
ATOM 806 C C . THR A 1 97 ? 20.311 -1.488 -6.349 1.00 91.38 97 THR A C 1
ATOM 808 O O . THR A 1 97 ? 20.299 -1.589 -7.572 1.00 91.38 97 THR A O 1
ATOM 811 N N . VAL A 1 98 ? 20.786 -2.458 -5.556 1.00 94.38 98 VAL A N 1
ATOM 812 C CA . VAL A 1 98 ? 21.406 -3.712 -6.035 1.00 94.38 98 VAL A CA 1
ATOM 813 C C . VAL A 1 98 ? 20.504 -4.517 -6.979 1.00 94.38 98 VAL A C 1
ATOM 815 O O . VAL A 1 98 ? 20.993 -5.278 -7.811 1.00 94.38 98 VAL A O 1
ATOM 818 N N . LYS A 1 99 ? 19.178 -4.327 -6.905 1.00 95.06 99 LYS A N 1
ATOM 819 C CA . LYS A 1 99 ? 18.242 -4.981 -7.825 1.00 95.06 99 LYS A CA 1
ATOM 820 C C . LYS A 1 99 ? 18.491 -4.597 -9.285 1.00 95.06 99 LYS A C 1
ATOM 822 O O . LYS A 1 99 ? 18.319 -5.454 -10.138 1.00 95.06 99 LYS A O 1
ATOM 827 N N . GLY A 1 100 ? 18.943 -3.372 -9.567 1.00 95.38 100 GLY A N 1
ATOM 828 C CA . GLY A 1 100 ? 19.286 -2.960 -10.932 1.00 95.38 100 GLY A CA 1
ATOM 829 C C . GLY A 1 100 ? 20.417 -3.807 -11.518 1.00 95.38 100 GLY A C 1
ATOM 830 O O . GLY A 1 100 ? 20.296 -4.319 -12.627 1.00 95.38 100 GLY A O 1
ATOM 831 N N . SER A 1 101 ? 21.492 -4.020 -10.753 1.00 95.38 101 SER A N 1
ATOM 832 C CA . SER A 1 101 ? 22.611 -4.874 -11.174 1.00 95.38 101 SER A CA 1
ATOM 833 C C . SER A 1 101 ? 22.168 -6.328 -11.355 1.00 95.38 101 SER A C 1
ATOM 835 O O . SER A 1 101 ? 22.544 -6.969 -12.332 1.00 95.38 101 SER A O 1
ATOM 837 N N . ASN A 1 102 ? 21.305 -6.831 -10.466 1.00 95.75 102 ASN A N 1
ATOM 838 C CA . ASN A 1 102 ? 20.743 -8.178 -10.584 1.00 95.75 102 ASN A CA 1
ATOM 839 C C . ASN A 1 10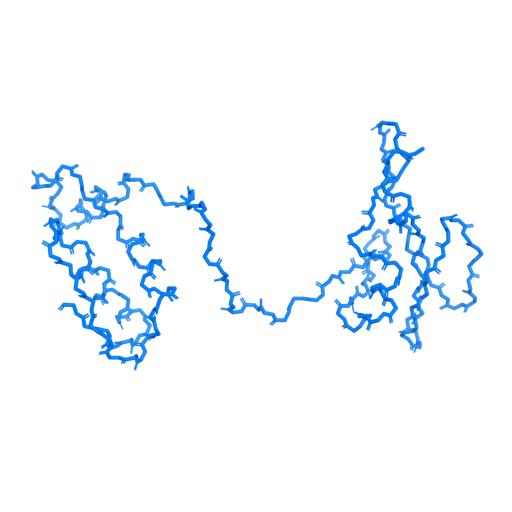2 ? 19.840 -8.337 -11.817 1.00 95.75 102 ASN A C 1
ATOM 841 O O . ASN A 1 102 ? 19.816 -9.409 -12.418 1.00 95.75 102 ASN A O 1
ATOM 845 N N . ASP A 1 103 ? 19.087 -7.302 -12.193 1.00 95.31 103 ASP A N 1
ATOM 846 C CA . ASP A 1 103 ? 18.249 -7.324 -13.394 1.00 95.31 103 ASP A CA 1
ATOM 847 C C . ASP A 1 103 ? 19.098 -7.416 -14.665 1.00 95.31 103 ASP A C 1
ATOM 849 O O . ASP A 1 103 ? 18.756 -8.183 -15.562 1.00 95.31 103 ASP A O 1
ATOM 853 N N . LEU A 1 104 ? 20.240 -6.721 -14.716 1.00 96.12 104 LEU A N 1
ATOM 854 C CA . LEU A 1 104 ? 21.188 -6.860 -15.824 1.00 96.12 104 LEU A CA 1
ATOM 855 C C . LEU A 1 104 ? 21.920 -8.200 -15.826 1.00 96.12 104 LEU A C 1
ATOM 857 O O . LEU A 1 104 ? 22.126 -8.761 -16.899 1.00 96.12 104 LEU A O 1
ATOM 861 N N . ALA A 1 105 ? 22.268 -8.738 -14.656 1.00 95.31 105 ALA A N 1
ATOM 862 C CA . ALA A 1 105 ? 22.924 -10.041 -14.553 1.00 95.31 105 ALA A CA 1
ATOM 863 C C . ALA A 1 105 ? 22.068 -11.167 -15.155 1.00 95.31 105 ALA A C 1
ATOM 865 O O . ALA A 1 105 ? 22.584 -12.051 -15.830 1.00 95.31 105 ALA A O 1
ATOM 866 N N . LYS A 1 106 ? 20.737 -11.102 -15.003 1.00 95.81 106 LYS A N 1
ATOM 867 C CA . LYS A 1 106 ? 19.802 -12.047 -15.650 1.00 95.81 106 LYS A CA 1
ATOM 868 C C . LYS A 1 106 ? 19.838 -11.981 -17.181 1.00 95.81 106 LYS A C 1
ATOM 870 O O . LYS A 1 106 ? 19.435 -12.937 -17.836 1.00 95.81 106 LYS A O 1
ATOM 875 N N . LEU A 1 107 ? 20.283 -10.856 -17.738 1.00 95.19 107 LEU A N 1
ATOM 876 C CA . LEU A 1 107 ? 20.427 -10.623 -19.174 1.00 95.19 107 LEU A CA 1
ATOM 877 C C . LEU A 1 107 ? 21.879 -10.793 -19.653 1.00 95.19 107 LEU A C 1
ATOM 879 O O . LEU A 1 107 ? 22.136 -10.632 -20.843 1.00 95.19 107 LEU A O 1
ATOM 883 N N . ASN A 1 108 ? 22.816 -11.125 -18.755 1.00 95.94 108 ASN A N 1
ATOM 884 C CA . ASN A 1 108 ? 24.263 -11.131 -19.001 1.00 95.94 108 ASN A CA 1
ATOM 885 C C . ASN A 1 108 ? 24.802 -9.767 -19.484 1.00 95.94 108 ASN A C 1
ATOM 887 O O . ASN A 1 108 ? 25.664 -9.701 -20.364 1.00 95.94 108 ASN A O 1
ATOM 891 N N . LEU A 1 109 ? 24.256 -8.668 -18.948 1.00 95.12 109 LEU A N 1
ATOM 892 C CA . LEU A 1 109 ? 24.613 -7.293 -19.319 1.00 95.12 109 LEU A CA 1
ATOM 893 C C . LEU A 1 109 ? 25.275 -6.492 -18.186 1.00 95.12 109 LEU A C 1
ATOM 895 O O . LEU A 1 109 ? 25.548 -5.302 -18.339 1.00 95.12 109 LEU A O 1
ATOM 899 N N . GLU A 1 110 ? 25.552 -7.120 -17.048 1.00 91.38 110 GLU A N 1
ATOM 900 C CA . GLU A 1 1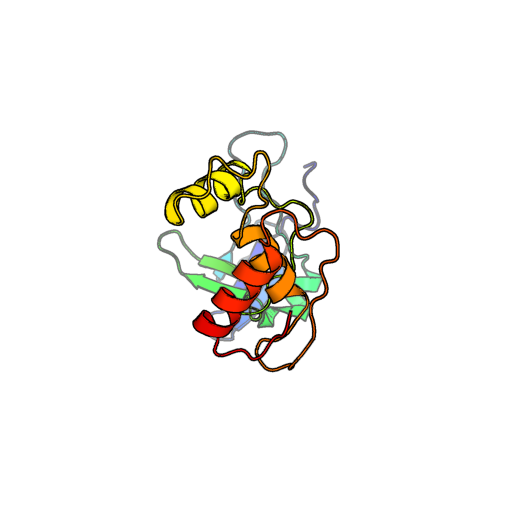10 ? 26.034 -6.471 -15.825 1.00 91.38 110 GLU A CA 1
ATOM 901 C C . GLU A 1 110 ? 27.400 -5.786 -15.971 1.00 91.38 110 GLU A C 1
ATOM 903 O O . GLU A 1 110 ? 27.735 -4.914 -15.178 1.00 91.38 110 GLU A O 1
ATOM 908 N N . ARG A 1 111 ? 28.179 -6.148 -16.997 1.00 93.25 111 ARG A N 1
ATOM 909 C CA . ARG A 1 111 ? 29.488 -5.543 -17.287 1.00 93.25 111 ARG A CA 1
ATOM 910 C C . ARG A 1 111 ? 29.416 -4.266 -18.124 1.00 93.25 111 ARG A C 1
ATOM 912 O O . ARG A 1 111 ? 30.431 -3.595 -18.264 1.00 93.25 111 ARG A O 1
ATOM 919 N N . PHE A 1 112 ? 28.263 -3.957 -18.719 1.00 94.81 112 PHE A N 1
ATOM 920 C CA . PHE A 1 112 ? 28.116 -2.817 -19.633 1.00 94.81 112 PHE A CA 1
ATOM 921 C C . PHE A 1 112 ? 27.555 -1.565 -18.955 1.00 94.81 112 PHE A C 1
ATOM 923 O O . PHE A 1 112 ? 27.621 -0.482 -19.532 1.00 94.81 112 PHE A O 1
ATOM 930 N N . PHE A 1 113 ? 26.999 -1.696 -17.748 1.00 95.06 113 PHE A N 1
ATOM 931 C CA . PHE A 1 113 ? 26.389 -0.584 -17.027 1.00 95.06 113 PHE A CA 1
ATOM 932 C C . PHE A 1 113 ? 26.690 -0.658 -15.533 1.00 95.06 113 PHE A C 1
ATOM 934 O O . PHE A 1 113 ? 26.283 -1.598 -14.854 1.00 95.06 113 PHE A O 1
ATOM 941 N N . ASP A 1 114 ? 27.302 0.401 -15.012 1.00 92.62 114 ASP A N 1
ATOM 942 C CA . ASP A 1 114 ? 27.723 0.460 -13.610 1.00 92.62 114 ASP A CA 1
ATOM 943 C C . ASP A 1 114 ? 26.561 0.766 -12.648 1.00 92.62 114 ASP A C 1
ATOM 945 O O . ASP A 1 114 ? 26.520 0.269 -11.522 1.00 92.62 114 ASP A O 1
ATOM 949 N N . TYR A 1 115 ? 25.588 1.576 -13.090 1.00 94.62 115 TYR A N 1
ATOM 950 C CA . TYR A 1 115 ? 24.514 2.107 -12.233 1.00 94.62 115 TYR A CA 1
ATOM 951 C C . TYR A 1 115 ? 23.101 1.966 -12.835 1.00 94.62 115 TYR A C 1
ATOM 953 O O . TYR A 1 115 ? 22.376 2.967 -12.961 1.00 94.62 115 TYR A O 1
ATOM 961 N N . PRO A 1 116 ? 22.670 0.747 -13.214 1.00 96.31 116 PRO A N 1
ATOM 962 C CA . PRO A 1 116 ? 21.306 0.514 -13.682 1.00 96.31 116 PRO A CA 1
ATOM 963 C C . PRO A 1 116 ? 20.277 0.840 -12.596 1.00 96.31 116 PRO A C 1
ATOM 965 O O . PRO A 1 116 ? 20.486 0.590 -11.406 1.00 96.31 116 PRO A O 1
ATOM 968 N N . LYS A 1 117 ? 19.131 1.390 -13.002 1.00 97.31 117 LYS A N 1
ATOM 969 C CA . LYS A 1 117 ? 18.000 1.561 -12.087 1.00 97.31 117 LYS A CA 1
ATOM 970 C C . LYS A 1 117 ? 17.301 0.204 -11.899 1.00 97.31 117 LYS A C 1
ATOM 972 O O . LYS A 1 117 ? 17.261 -0.585 -12.838 1.00 97.31 117 LYS A O 1
ATOM 977 N N . PRO A 1 118 ? 16.746 -0.098 -10.712 1.00 97.06 118 PRO A N 1
ATOM 978 C CA . PRO A 1 118 ? 15.910 -1.283 -10.534 1.00 97.06 118 PRO A CA 1
ATOM 979 C C . PRO A 1 118 ? 14.656 -1.226 -11.410 1.00 97.06 118 PRO A C 1
ATOM 981 O O . PRO A 1 118 ? 13.927 -0.232 -11.363 1.00 97.06 118 PRO A O 1
ATOM 984 N N . THR A 1 119 ? 14.352 -2.305 -12.133 1.00 97.19 119 THR A N 1
ATOM 985 C CA . THR A 1 119 ? 13.153 -2.373 -12.991 1.00 97.19 119 THR A CA 1
ATOM 986 C C . THR A 1 119 ? 11.879 -2.198 -12.158 1.00 97.19 119 THR A C 1
ATOM 988 O O . THR A 1 119 ? 10.990 -1.432 -12.524 1.00 97.19 119 THR A O 1
ATOM 991 N N . ASP A 1 120 ? 11.841 -2.805 -10.966 1.00 96.62 120 ASP A N 1
ATOM 992 C CA . ASP A 1 120 ? 10.741 -2.682 -9.997 1.00 96.62 120 ASP A CA 1
ATOM 993 C C . ASP A 1 120 ? 10.397 -1.227 -9.641 1.00 96.62 120 ASP A C 1
ATOM 995 O O . ASP A 1 120 ? 9.228 -0.910 -9.420 1.00 96.62 120 ASP A O 1
ATOM 999 N N . LEU A 1 121 ? 11.397 -0.336 -9.578 1.00 96.00 121 LEU A N 1
ATOM 1000 C CA . LEU A 1 121 ? 11.172 1.070 -9.237 1.00 96.00 121 LEU A CA 1
ATOM 1001 C C . LEU A 1 121 ? 10.402 1.777 -10.352 1.00 96.00 121 LEU A C 1
ATOM 1003 O O . LEU A 1 121 ? 9.413 2.458 -10.086 1.00 96.00 121 LEU A O 1
ATOM 1007 N N . VAL A 1 122 ? 10.827 1.580 -11.601 1.00 96.69 122 VAL A N 1
ATOM 1008 C CA . VAL A 1 122 ? 10.169 2.195 -12.758 1.00 96.69 122 VAL A CA 1
ATOM 1009 C C . VAL A 1 122 ? 8.776 1.599 -12.964 1.00 96.69 122 VAL A C 1
ATOM 1011 O O . VAL A 1 122 ? 7.831 2.336 -13.247 1.00 96.69 122 VAL A O 1
ATOM 1014 N N . LYS A 1 123 ? 8.607 0.292 -12.720 1.00 95.88 123 LYS A N 1
ATOM 1015 C CA . LYS A 1 123 ? 7.291 -0.363 -12.729 1.00 95.88 123 LYS A CA 1
ATOM 1016 C C . LYS A 1 123 ? 6.345 0.230 -11.690 1.00 95.88 123 LYS A C 1
ATOM 1018 O O . LYS A 1 123 ? 5.193 0.507 -12.012 1.00 95.88 123 LYS A O 1
ATOM 1023 N N . LEU A 1 124 ? 6.822 0.431 -10.459 1.00 94.44 124 LEU A N 1
ATOM 1024 C CA . LEU A 1 124 ? 6.038 1.037 -9.383 1.00 94.44 124 LEU A CA 1
ATOM 1025 C C . LEU A 1 124 ? 5.567 2.440 -9.768 1.00 94.44 124 LEU A C 1
ATOM 1027 O O . LEU A 1 124 ? 4.375 2.715 -9.671 1.00 94.44 124 LEU A O 1
ATOM 1031 N N . ILE A 1 125 ? 6.482 3.296 -10.235 1.00 93.50 125 ILE A N 1
ATOM 1032 C CA . ILE A 1 125 ? 6.143 4.657 -10.667 1.00 93.50 125 ILE A CA 1
ATOM 1033 C C . ILE A 1 125 ? 5.098 4.590 -11.781 1.00 93.50 125 ILE A C 1
ATOM 1035 O O . ILE A 1 125 ? 4.032 5.177 -11.634 1.00 93.50 125 ILE A O 1
ATOM 1039 N N . THR A 1 126 ? 5.349 3.800 -12.829 1.00 94.25 126 THR A N 1
ATOM 1040 C CA . THR A 1 126 ? 4.455 3.666 -13.990 1.00 94.25 126 THR A CA 1
ATOM 1041 C C . THR A 1 126 ? 3.049 3.211 -13.594 1.00 94.25 126 THR A C 1
ATOM 1043 O O . THR A 1 126 ? 2.079 3.827 -14.023 1.00 94.25 126 THR A O 1
ATOM 1046 N N . LYS A 1 127 ? 2.913 2.190 -12.733 1.00 91.81 127 LYS A N 1
ATOM 1047 C CA . LYS A 1 127 ? 1.603 1.711 -12.244 1.00 91.81 127 LYS A CA 1
ATOM 1048 C C . LYS A 1 127 ? 0.828 2.772 -11.461 1.00 91.81 127 LYS A C 1
ATOM 1050 O O . LYS A 1 127 ? -0.397 2.739 -11.451 1.00 91.81 127 LYS A O 1
ATOM 1055 N N . VAL A 1 128 ? 1.530 3.674 -10.776 1.00 90.31 128 VAL A N 1
ATOM 1056 C CA . VAL A 1 128 ? 0.906 4.745 -9.987 1.00 90.31 128 VAL A CA 1
ATOM 1057 C C . VAL A 1 128 ? 0.395 5.870 -10.884 1.00 90.31 128 VAL A C 1
ATOM 1059 O O . VAL A 1 128 ? -0.649 6.445 -10.587 1.00 90.31 128 VAL A O 1
ATOM 1062 N N . ILE A 1 129 ? 1.115 6.192 -11.961 1.00 89.19 129 ILE A N 1
ATOM 1063 C CA . ILE A 1 129 ? 0.795 7.348 -12.812 1.00 89.19 129 ILE A CA 1
ATOM 1064 C C . ILE A 1 129 ? -0.092 7.007 -14.014 1.00 89.19 129 ILE A C 1
ATOM 1066 O O . ILE A 1 129 ? -0.810 7.879 -14.493 1.00 89.19 129 ILE A O 1
ATOM 1070 N N . ILE A 1 130 ? -0.039 5.767 -14.512 1.00 90.56 130 ILE A N 1
ATOM 1071 C CA . ILE A 1 130 ? -0.611 5.373 -15.805 1.00 90.56 130 ILE A CA 1
ATOM 1072 C C . ILE A 1 130 ? -1.415 4.072 -15.664 1.00 90.56 130 ILE A C 1
ATOM 1074 O O . ILE A 1 130 ? -0.921 3.052 -15.165 1.00 90.56 130 ILE A O 1
ATOM 1078 N N . LYS A 1 131 ? -2.654 4.091 -16.169 1.00 89.44 131 LYS A N 1
ATOM 1079 C CA . LYS A 1 131 ? -3.516 2.900 -16.266 1.00 89.44 131 LYS A CA 1
A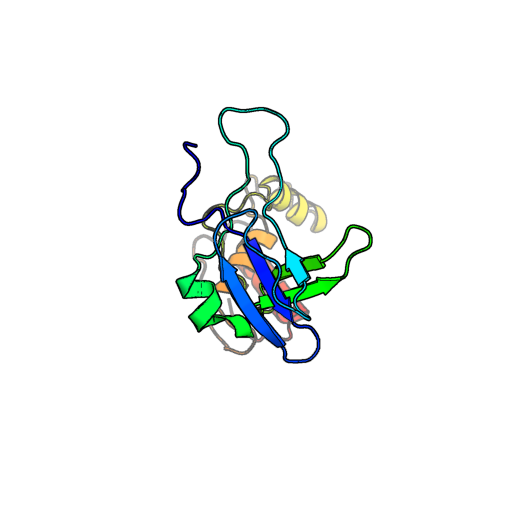TOM 1080 C C . LYS A 1 131 ? -2.976 1.908 -17.298 1.00 89.44 131 LYS A C 1
ATOM 1082 O O . LYS A 1 131 ? -2.224 2.277 -18.191 1.00 89.44 131 LYS A O 1
ATOM 1087 N N . SER A 1 132 ? -3.339 0.635 -17.177 1.00 89.06 132 SER A N 1
ATOM 1088 C CA . SER A 1 132 ? -2.854 -0.401 -18.097 1.00 89.06 132 SER A CA 1
ATOM 1089 C C . SER A 1 132 ? -3.322 -0.216 -19.534 1.00 89.06 132 SER A C 1
ATOM 1091 O O . SER A 1 132 ? -2.547 -0.444 -20.455 1.00 89.06 132 SER A O 1
ATOM 1093 N N . ASP A 1 133 ? -4.543 0.259 -19.730 1.00 86.94 133 ASP A N 1
ATOM 1094 C CA . ASP A 1 133 ? -5.232 0.344 -21.015 1.00 86.94 133 ASP A CA 1
ATOM 1095 C C . ASP A 1 133 ? -5.213 1.742 -21.659 1.00 86.94 133 ASP A C 1
ATOM 1097 O O . ASP A 1 133 ? -5.966 2.002 -22.601 1.00 86.94 133 ASP A O 1
ATOM 1101 N N . SER A 1 134 ? -4.357 2.652 -21.189 1.00 87.94 134 SER A N 1
ATOM 1102 C CA . SER A 1 134 ? -4.430 4.069 -21.561 1.00 87.94 134 SER A CA 1
ATOM 1103 C C . SER A 1 134 ? -3.815 4.444 -22.914 1.00 87.94 134 SER A C 1
ATOM 1105 O O . SER A 1 134 ? -4.093 5.529 -23.414 1.00 87.94 134 SER A O 1
ATOM 1107 N N . ASN A 1 135 ? -3.007 3.579 -23.539 1.00 92.50 135 ASN A N 1
ATOM 1108 C CA . ASN A 1 135 ? -2.174 3.894 -24.713 1.00 92.50 135 ASN A CA 1
ATOM 1109 C C . ASN A 1 135 ? -1.202 5.081 -24.514 1.00 92.50 135 ASN A C 1
ATOM 1111 O O . ASN A 1 135 ? -0.737 5.662 -25.502 1.00 92.50 135 ASN A O 1
ATOM 1115 N N . ASP A 1 136 ? -0.884 5.438 -23.265 1.00 95.62 136 ASP A N 1
ATOM 1116 C CA . ASP A 1 136 ? 0.005 6.563 -22.955 1.00 95.62 136 ASP A CA 1
ATOM 1117 C C . ASP A 1 136 ? 1.446 6.310 -23.420 1.00 95.62 136 ASP A C 1
ATOM 1119 O O . ASP A 1 136 ? 1.911 5.169 -23.479 1.00 95.62 136 ASP A O 1
ATOM 1123 N N . ILE A 1 137 ? 2.166 7.396 -23.723 1.00 95.94 137 ILE A N 1
ATOM 1124 C CA . ILE A 1 137 ? 3.573 7.378 -24.146 1.00 95.94 137 ILE A CA 1
ATOM 1125 C C . ILE A 1 137 ? 4.464 7.791 -22.971 1.00 95.94 137 ILE A C 1
ATOM 1127 O O . ILE A 1 137 ? 4.281 8.857 -22.384 1.00 95.94 137 ILE A O 1
ATOM 1131 N N . ILE A 1 138 ? 5.459 6.963 -22.663 1.00 96.31 138 ILE A N 1
ATOM 1132 C CA . ILE A 1 138 ? 6.446 7.164 -21.603 1.00 96.31 138 ILE A CA 1
ATOM 1133 C C . ILE A 1 138 ? 7.778 7.534 -22.252 1.00 96.31 138 ILE A C 1
ATOM 1135 O O . ILE A 1 138 ? 8.390 6.715 -22.921 1.00 96.31 138 ILE A O 1
ATOM 1139 N N . LEU A 1 139 ? 8.248 8.763 -22.045 1.00 96.50 139 LEU A N 1
ATOM 1140 C CA . LEU A 1 139 ? 9.492 9.246 -22.644 1.00 96.50 139 LEU A CA 1
ATOM 1141 C C . LEU A 1 139 ? 10.636 9.248 -21.626 1.00 96.50 139 LEU A C 1
ATOM 1143 O O . LEU A 1 139 ? 10.528 9.868 -20.569 1.00 96.50 139 LEU A O 1
ATOM 1147 N N . ASP A 1 140 ? 11.759 8.632 -21.993 1.00 97.31 140 ASP A N 1
ATOM 1148 C CA . ASP A 1 140 ? 13.011 8.671 -21.236 1.00 97.31 140 ASP A CA 1
ATOM 1149 C C . ASP A 1 140 ? 14.183 9.050 -22.152 1.00 97.31 140 ASP A C 1
ATOM 1151 O O . ASP A 1 140 ? 14.673 8.247 -22.944 1.00 97.31 140 ASP A O 1
ATOM 1155 N N . PHE A 1 141 ? 14.638 10.298 -22.041 1.00 97.44 141 PHE A N 1
ATOM 1156 C CA . PHE A 1 141 ? 15.765 10.839 -22.809 1.00 97.44 141 PHE A CA 1
ATOM 1157 C C . PHE A 1 141 ? 17.113 10.714 -22.074 1.00 97.44 141 PHE A C 1
ATOM 1159 O O . PHE A 1 141 ? 18.129 11.212 -22.557 1.00 97.44 141 PHE A O 1
ATOM 1166 N N . PHE A 1 142 ? 17.139 10.014 -20.934 1.00 96.62 142 PHE A N 1
ATOM 1167 C CA . PHE A 1 142 ? 18.340 9.643 -20.181 1.00 96.62 142 PHE A CA 1
ATOM 1168 C C . PHE A 1 142 ? 18.361 8.132 -19.912 1.00 96.62 142 PHE A C 1
ATOM 1170 O O . PHE A 1 142 ? 18.653 7.676 -18.804 1.00 96.62 142 PHE A O 1
ATOM 1177 N N . SER A 1 143 ? 18.068 7.355 -20.955 1.00 94.31 143 SER A N 1
ATOM 1178 C CA . SER A 1 143 ? 17.731 5.934 -20.852 1.00 94.31 143 SER A CA 1
ATOM 1179 C C . SER A 1 143 ? 18.810 5.066 -20.200 1.00 94.31 143 SER A C 1
ATOM 1181 O O . SER A 1 143 ? 18.481 4.103 -19.504 1.00 94.31 143 SER A O 1
ATOM 1183 N N . GLY A 1 144 ? 20.097 5.373 -20.395 1.00 95.50 144 GLY A N 1
ATOM 1184 C CA . GLY A 1 144 ? 21.204 4.587 -19.842 1.00 95.50 144 GLY A CA 1
ATOM 1185 C C . GLY A 1 144 ? 21.081 3.103 -20.209 1.00 95.50 144 GLY A C 1
ATOM 1186 O O . GLY A 1 144 ? 21.112 2.744 -21.381 1.00 95.50 144 GLY A O 1
ATOM 1187 N N . SER A 1 145 ? 20.870 2.238 -19.209 1.00 96.50 145 SER A N 1
ATOM 1188 C CA . SER A 1 145 ? 20.618 0.794 -19.407 1.00 96.50 145 SER A CA 1
ATOM 1189 C C . SER A 1 145 ? 19.227 0.454 -19.960 1.00 96.50 145 SER A C 1
ATOM 1191 O O . SER A 1 145 ? 18.851 -0.713 -20.021 1.00 96.50 145 SER A O 1
ATOM 1193 N N . SER A 1 146 ? 18.450 1.459 -20.368 1.00 96.81 146 SER A N 1
ATOM 1194 C CA . SER A 1 146 ? 17.088 1.334 -20.897 1.00 96.81 146 SER A CA 1
ATOM 1195 C C . SER A 1 146 ? 16.115 0.646 -19.931 1.00 96.81 146 SER A C 1
ATOM 1197 O O . SER A 1 146 ? 15.214 -0.088 -20.340 1.00 96.81 146 SER A O 1
ATOM 1199 N N . THR A 1 147 ? 16.259 0.912 -18.625 1.00 97.69 147 THR A N 1
ATOM 1200 C CA . THR A 1 147 ? 15.380 0.352 -17.582 1.00 97.69 147 THR A CA 1
ATOM 1201 C C . THR A 1 147 ? 13.908 0.712 -17.815 1.00 97.69 147 THR A C 1
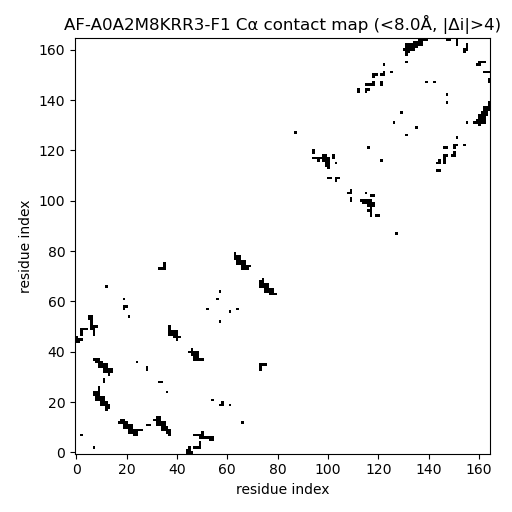ATOM 1203 O O . THR A 1 147 ? 13.035 -0.116 -17.560 1.00 97.69 147 THR A O 1
ATOM 1206 N N . THR A 1 148 ? 13.622 1.912 -18.335 1.00 98.12 148 THR A N 1
ATOM 1207 C CA . THR A 1 148 ? 12.253 2.367 -18.631 1.00 98.12 148 THR A CA 1
ATOM 1208 C C . THR A 1 148 ? 11.575 1.490 -19.677 1.00 98.12 148 THR A C 1
ATOM 1210 O O . THR A 1 148 ? 10.513 0.934 -19.408 1.00 98.12 148 THR A O 1
ATOM 1213 N N . ALA A 1 149 ? 12.236 1.264 -20.812 1.00 97.44 149 ALA A N 1
ATOM 1214 C CA . ALA A 1 149 ? 11.768 0.350 -21.850 1.00 97.44 149 ALA A CA 1
ATOM 1215 C C . ALA A 1 149 ? 11.485 -1.054 -21.297 1.00 97.44 149 ALA A C 1
ATOM 1217 O O . ALA A 1 149 ? 10.409 -1.620 -21.497 1.00 97.44 149 ALA A O 1
ATOM 1218 N N . HIS A 1 150 ? 12.441 -1.597 -20.538 1.00 97.50 150 HIS A N 1
ATOM 1219 C CA . HIS A 1 150 ? 12.320 -2.923 -19.942 1.00 97.50 150 HIS A CA 1
ATOM 1220 C C . HIS A 1 150 ? 11.115 -3.027 -18.993 1.00 97.50 150 HIS A C 1
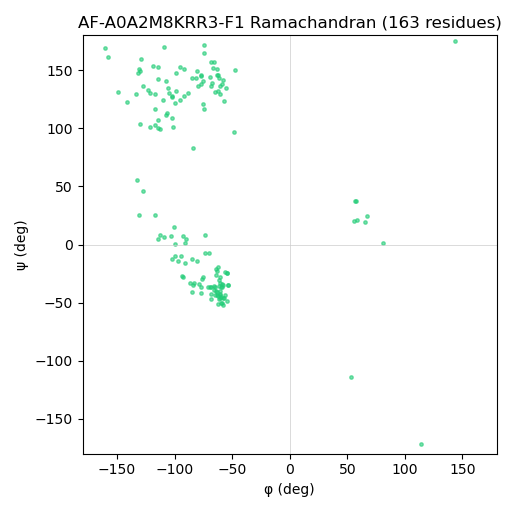ATOM 1222 O O . HIS A 1 150 ? 10.338 -3.979 -19.081 1.00 97.50 150 HIS A O 1
ATOM 1228 N N . ALA A 1 151 ? 10.921 -2.030 -18.127 1.00 97.75 151 ALA A N 1
ATOM 1229 C CA . ALA A 1 151 ? 9.801 -1.979 -17.197 1.00 97.75 151 ALA A CA 1
ATOM 1230 C C . ALA A 1 151 ? 8.449 -1.920 -17.920 1.00 97.75 151 ALA A C 1
ATOM 1232 O O . ALA A 1 151 ? 7.528 -2.641 -17.538 1.00 97.75 151 ALA A O 1
ATOM 1233 N N . VAL A 1 152 ? 8.326 -1.098 -18.965 1.00 97.19 152 VAL A N 1
ATOM 1234 C CA . VAL A 1 152 ? 7.065 -0.934 -19.701 1.00 97.19 152 VAL A CA 1
ATOM 1235 C C . VAL A 1 152 ? 6.700 -2.201 -20.475 1.00 97.19 152 VAL A C 1
ATOM 1237 O O . VAL A 1 152 ? 5.552 -2.637 -20.400 1.00 97.19 152 VAL A O 1
ATOM 1240 N N . MET A 1 153 ? 7.669 -2.850 -21.135 1.00 97.31 153 MET A N 1
ATOM 1241 C CA . MET A 1 153 ? 7.439 -4.143 -21.797 1.00 97.31 153 MET A CA 1
ATOM 1242 C C . MET A 1 153 ? 6.941 -5.206 -20.813 1.00 97.31 153 MET A C 1
ATOM 1244 O O . MET A 1 153 ? 5.961 -5.893 -21.097 1.00 97.31 153 MET A O 1
ATOM 1248 N N . GLN A 1 154 ? 7.580 -5.319 -19.643 1.00 97.38 154 GLN A N 1
ATOM 1249 C CA . GLN A 1 154 ? 7.149 -6.264 -18.611 1.00 97.38 154 GLN A CA 1
ATOM 1250 C C . GLN A 1 154 ? 5.750 -5.944 -18.084 1.00 97.38 154 GLN A C 1
ATOM 1252 O O . GLN A 1 154 ? 4.946 -6.854 -17.920 1.00 97.38 154 GLN A O 1
ATOM 1257 N N . LEU A 1 155 ? 5.444 -4.669 -17.823 1.00 96.81 155 LEU A N 1
ATOM 1258 C CA . LEU A 1 155 ? 4.123 -4.270 -17.337 1.00 96.81 155 LEU A CA 1
ATOM 1259 C C . LEU A 1 155 ? 3.024 -4.644 -18.315 1.00 96.81 155 LEU A C 1
ATOM 1261 O O . LEU A 1 155 ? 2.077 -5.304 -17.908 1.00 96.81 155 LEU A O 1
ATOM 1265 N N . ASN A 1 156 ? 3.181 -4.282 -19.587 1.00 97.00 156 ASN A N 1
ATOM 1266 C CA . ASN A 1 156 ? 2.196 -4.611 -20.610 1.00 97.00 156 ASN A CA 1
ATOM 1267 C C . ASN A 1 156 ? 1.982 -6.127 -20.735 1.00 97.00 156 ASN A C 1
ATOM 1269 O O . ASN A 1 156 ? 0.854 -6.571 -20.923 1.00 97.00 156 ASN A O 1
ATOM 1273 N N . ALA A 1 157 ? 3.043 -6.929 -20.587 1.00 96.88 157 ALA A N 1
ATOM 1274 C CA . ALA A 1 157 ? 2.927 -8.385 -20.579 1.00 96.88 157 ALA A CA 1
ATOM 1275 C C . ALA A 1 157 ? 2.208 -8.925 -19.326 1.00 96.88 157 ALA A C 1
ATOM 1277 O O . ALA A 1 157 ? 1.462 -9.896 -19.420 1.00 96.88 157 ALA A O 1
ATOM 1278 N N . GLU A 1 158 ? 2.423 -8.313 -18.158 1.00 96.19 158 GLU A N 1
ATOM 1279 C CA . GLU A 1 158 ? 1.839 -8.739 -16.878 1.00 96.19 158 GLU A CA 1
ATOM 1280 C C . GLU A 1 158 ? 0.370 -8.344 -16.713 1.00 96.19 158 GLU A C 1
ATOM 1282 O O . GLU A 1 158 ? -0.413 -9.121 -16.170 1.00 96.19 158 GLU A O 1
ATOM 1287 N N . ASP A 1 159 ? 0.007 -7.125 -17.119 1.00 95.19 159 ASP A N 1
ATOM 1288 C CA . ASP A 1 159 ? -1.321 -6.545 -16.895 1.00 95.19 159 ASP A CA 1
ATOM 1289 C C . ASP A 1 159 ? -2.173 -6.422 -18.166 1.00 95.19 159 ASP A C 1
ATOM 1291 O O . ASP A 1 159 ? -3.269 -5.861 -18.118 1.00 95.19 159 ASP A O 1
ATOM 1295 N N . GLY A 1 160 ? -1.693 -6.968 -19.290 1.00 95.38 160 GLY A N 1
ATOM 1296 C CA . GLY A 1 160 ? -2.366 -6.883 -20.589 1.00 95.38 160 GLY A CA 1
ATOM 1297 C C . GLY A 1 160 ? -2.437 -5.456 -21.139 1.00 95.38 160 GLY A C 1
ATOM 1298 O O . GLY A 1 160 ? -3.298 -5.163 -21.968 1.00 95.38 160 GLY A O 1
ATOM 1299 N N . GLY A 1 161 ? -1.585 -4.558 -20.640 1.00 95.69 161 GLY A N 1
ATOM 1300 C CA . GLY A 1 161 ? -1.588 -3.152 -20.998 1.00 95.69 161 GLY A CA 1
ATOM 1301 C C . GLY A 1 161 ? -1.028 -2.835 -22.385 1.00 95.69 161 GLY A C 1
ATOM 1302 O O . GLY A 1 161 ? -0.449 -3.671 -23.077 1.00 95.69 161 GLY A O 1
ATOM 1303 N N . ASN A 1 162 ? -1.188 -1.577 -22.786 1.00 96.38 162 ASN A N 1
ATOM 1304 C CA . ASN A 1 162 ? -0.845 -1.061 -24.116 1.00 96.38 162 ASN A CA 1
ATOM 1305 C C . ASN A 1 162 ? -0.005 0.230 -24.058 1.00 96.38 162 ASN A C 1
ATOM 1307 O O . ASN A 1 162 ? -0.012 1.033 -24.995 1.00 96.38 162 ASN A O 1
ATOM 1311 N N . ARG A 1 163 ? 0.728 0.432 -22.956 1.00 96.31 163 ARG A N 1
ATOM 1312 C CA . ARG A 1 163 ? 1.622 1.584 -22.753 1.00 96.31 163 ARG A CA 1
ATOM 1313 C C . ARG A 1 163 ? 2.737 1.593 -23.805 1.00 96.31 163 ARG A C 1
ATOM 1315 O O . ARG A 1 163 ? 3.225 0.533 -24.193 1.00 96.31 163 ARG A O 1
ATOM 1322 N N . LYS A 1 164 ? 3.182 2.768 -24.240 1.00 95.81 164 LYS A N 1
ATOM 1323 C CA . LYS A 1 164 ? 4.260 2.949 -25.230 1.00 95.81 164 LYS A CA 1
ATOM 1324 C C . LYS A 1 164 ? 5.469 3.620 -24.580 1.00 95.81 164 LYS A C 1
ATOM 1326 O O . LYS A 1 164 ? 5.294 4.356 -23.613 1.00 95.81 164 LYS A O 1
ATOM 1331 N N . PHE A 1 165 ? 6.668 3.377 -25.100 1.00 92.56 165 PHE A N 1
ATOM 1332 C CA . PHE A 1 165 ? 7.918 4.008 -24.667 1.00 92.56 165 PHE A CA 1
ATOM 1333 C C . PHE A 1 165 ? 8.865 4.226 -25.849 1.00 92.56 165 PHE A C 1
ATOM 1335 O O . PHE A 1 165 ? 8.640 3.562 -26.888 1.00 92.56 165 PHE A O 1
#

Sequence (165 aa):
EKTRKNLVFDIFYNPKTMEVKTGPVDSELHKGFIRISPKKISSGANKYYAWRWSQDKIKNEKIDLDFIETKTGWTVFTKRRDYDNTILKDIITNIATVKGSNDLAKLNLERFFDYPKPTDLVKLITKVIIKSDSNDIILDFFSGSSTTAHAVMQLNAEDGGNRKF

pLDDT: mean 89.86, std 9.13, range [50.84, 98.12]